Protein AF-A0A4U8YQU5-F1 (afdb_monomer)

Sequence (91 aa):
MQRPKKMWGVNVALFVLGGFLAVTGLINAWILPHGYEAKGSVLVDIRHALTGFHEWAGILFIVAVAIHLVLHGTYIRKNMAAFGWFGWMKK

Nearest PDB structures (foldseek):
  8akx-assembly1_2  TM=4.497E-01  e=5.610E+00  Synechocystis sp. PCC 6803
  8akx-assembly1_4  TM=4.497E-01  e=5.610E+00  Synechocystis sp. PCC 6803
  8akx-assembly1_D  TM=4.497E-01  e=5.610E+00  Synechocystis sp. PCC 6803
  8qhx-assembly1_D  TM=3.930E-01  e=8.105E+00  Synechocystis sp. PCC 6803
  8akw-assembly1_0  TM=3.914E-01  e=8.105E+00  Synechocystis sp. PCC 6803

Solvent-accessible surface area (backbone atoms only — not comparable to full-atom values): 5301 Å² total; per-residue (Å²): 132,84,59,70,74,67,57,50,55,55,53,52,50,49,52,53,44,51,49,51,40,52,52,41,49,48,42,55,71,75,69,41,81,77,69,81,88,46,72,90,40,72,60,47,57,53,39,52,52,44,48,52,52,34,52,55,48,47,56,53,41,54,54,51,49,54,52,47,51,61,68,44,45,63,56,53,52,52,50,43,61,74,72,47,71,70,66,73,81,75,118

Radius of gyration: 20.43 Å; Cα contacts (8 Å, |Δi|>4): 41; chains: 1; bounding box: 59×16×53 Å

Mean predicted aligned error: 8.89 Å

Secondary structure (DSSP, 8-state):
---HHHHHHHHHHHHHHHHHHHHHHHIIIIIS--SGGGTT-HHHHHHHHHHHHHHHHHHHHHHHHHHHHHHHHHHHHHHHHHTTGGGGG--

Organism: NCBI:txid231438

InterPro domains:
  IPR025517 Flavinylation-associated cytochrome domain [PF14358] (10-72)

Structure (mmCIF, N/CA/C/O backbone):
data_AF-A0A4U8YQU5-F1
#
_entry.id   AF-A0A4U8YQU5-F1
#
loop_
_atom_site.group_PDB
_atom_site.id
_atom_site.type_symbol
_atom_site.label_atom_id
_atom_site.label_alt_id
_atom_site.label_comp_id
_atom_site.label_asym_id
_atom_site.label_entity_id
_atom_site.label_seq_id
_atom_site.pdbx_PDB_ins_code
_atom_site.Cartn_x
_atom_site.Cartn_y
_atom_site.Cartn_z
_atom_site.occupancy
_atom_site.B_iso_or_equiv
_atom_site.auth_seq_id
_atom_site.auth_comp_id
_atom_site.auth_asym_id
_atom_site.auth_atom_id
_atom_site.pdbx_PDB_model_num
ATOM 1 N N . MET A 1 1 ? -12.875 -3.014 25.997 1.00 48.34 1 MET A N 1
ATOM 2 C CA . MET A 1 1 ? -12.382 -1.684 25.570 1.00 48.34 1 MET A CA 1
ATOM 3 C C . MET A 1 1 ? -10.974 -1.899 25.023 1.00 48.34 1 MET A C 1
ATOM 5 O O . MET A 1 1 ? -10.106 -2.274 25.800 1.00 48.34 1 MET A O 1
ATOM 9 N N . GLN A 1 2 ? -10.759 -1.834 23.705 1.00 56.16 2 GLN A N 1
ATOM 10 C CA . GLN A 1 2 ? -9.409 -2.001 23.141 1.00 56.16 2 GLN A CA 1
ATOM 11 C C . GLN A 1 2 ? -8.567 -0.773 23.520 1.00 56.16 2 GLN A C 1
ATOM 13 O O . GLN A 1 2 ? -9.067 0.349 23.474 1.00 56.16 2 GLN A O 1
ATOM 18 N N . ARG A 1 3 ? -7.317 -0.972 23.959 1.00 61.59 3 ARG A N 1
ATOM 19 C CA . ARG A 1 3 ? -6.455 0.138 24.399 1.00 61.59 3 ARG A CA 1
ATOM 20 C C . ARG A 1 3 ? -6.114 1.038 23.197 1.00 61.59 3 ARG A C 1
ATOM 22 O O . ARG A 1 3 ? -5.629 0.503 22.199 1.00 61.59 3 ARG A O 1
ATOM 29 N N . PRO A 1 4 ? -6.253 2.374 23.296 1.00 63.50 4 PRO A N 1
ATOM 30 C CA . PRO A 1 4 ? -6.038 3.301 22.176 1.00 63.50 4 PRO A CA 1
ATOM 31 C C . PRO A 1 4 ? -4.651 3.167 21.522 1.00 63.50 4 PRO A C 1
ATOM 33 O O . PRO A 1 4 ? -4.525 3.276 20.307 1.00 63.50 4 PRO A O 1
ATOM 36 N N . LYS A 1 5 ? -3.622 2.800 22.301 1.00 62.84 5 LYS A N 1
ATOM 37 C CA . LYS A 1 5 ? -2.261 2.551 21.795 1.00 62.84 5 LYS A CA 1
ATOM 38 C C . LYS A 1 5 ? -2.166 1.380 20.800 1.00 62.84 5 LYS A C 1
ATOM 40 O O . LYS A 1 5 ? -1.357 1.442 19.885 1.00 62.84 5 LYS A O 1
ATOM 45 N N . LYS A 1 6 ? -2.987 0.326 20.946 1.00 63.78 6 LYS A N 1
ATOM 46 C CA . LYS A 1 6 ? -2.991 -0.826 20.018 1.00 63.78 6 LYS A CA 1
ATOM 47 C C . LYS A 1 6 ? -3.685 -0.506 18.688 1.00 63.78 6 LYS A C 1
ATOM 49 O O . LYS A 1 6 ? -3.316 -1.076 17.671 1.00 63.78 6 LYS A O 1
ATOM 54 N N . MET A 1 7 ? -4.659 0.407 18.686 1.00 75.06 7 MET A N 1
ATOM 55 C CA . MET A 1 7 ? -5.393 0.804 17.473 1.00 75.06 7 MET A CA 1
ATOM 56 C C . MET A 1 7 ? -4.575 1.768 16.604 1.00 75.06 7 MET A C 1
ATOM 58 O O . MET A 1 7 ? -4.621 1.690 15.381 1.00 75.06 7 MET A O 1
ATOM 62 N N . TRP A 1 8 ? -3.752 2.614 17.232 1.00 84.31 8 TRP A N 1
ATOM 63 C CA . TRP A 1 8 ? -2.851 3.524 16.523 1.00 84.31 8 TRP A CA 1
ATOM 64 C C . TRP A 1 8 ? -1.845 2.790 15.625 1.00 84.31 8 TRP A C 1
ATOM 66 O O . TRP A 1 8 ? -1.640 3.196 14.485 1.00 84.31 8 TRP A O 1
ATOM 76 N N . GLY A 1 9 ? -1.285 1.668 16.094 1.00 88.31 9 GLY A N 1
ATOM 77 C CA . GLY A 1 9 ? -0.324 0.884 15.310 1.00 88.31 9 GLY A CA 1
ATOM 78 C C . GLY A 1 9 ? -0.895 0.370 13.985 1.00 88.31 9 GLY A C 1
ATOM 79 O O . GLY A 1 9 ? -0.219 0.437 12.964 1.00 88.31 9 GLY A O 1
ATOM 80 N N . VAL A 1 10 ? -2.160 -0.067 13.973 1.00 89.19 10 VAL 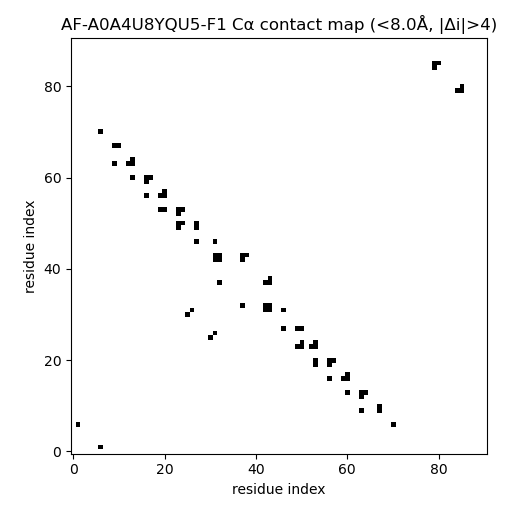A N 1
ATOM 81 C CA . VAL A 1 10 ? -2.835 -0.525 12.745 1.00 89.19 10 VAL A CA 1
ATOM 82 C C . VAL A 1 10 ? -3.055 0.636 11.772 1.00 89.19 10 VAL A C 1
ATOM 84 O O . VAL A 1 10 ? -2.87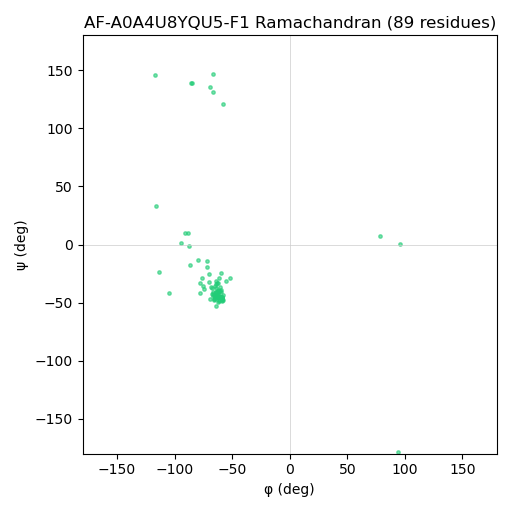2 0.465 10.572 1.00 89.19 10 VAL A O 1
ATOM 87 N N . ASN A 1 11 ? -3.377 1.831 12.274 1.00 91.62 11 ASN A N 1
ATOM 88 C CA . ASN A 1 11 ? -3.562 3.015 11.429 1.00 91.62 11 ASN A CA 1
ATOM 89 C C . ASN A 1 11 ? -2.251 3.463 10.781 1.00 91.62 11 ASN A C 1
ATOM 91 O O . ASN A 1 11 ? -2.233 3.772 9.593 1.00 91.62 11 ASN A O 1
ATOM 95 N N . VAL A 1 12 ? -1.154 3.468 11.542 1.00 93.50 12 VAL A N 1
ATOM 96 C CA . VAL A 1 12 ? 0.175 3.789 11.005 1.00 93.50 12 VAL A CA 1
ATOM 97 C C . VAL A 1 12 ? 0.593 2.751 9.966 1.00 93.50 12 VAL A C 1
ATOM 99 O O . VAL A 1 12 ? 1.043 3.127 8.888 1.00 93.50 12 VAL A O 1
ATOM 102 N N . ALA A 1 13 ? 0.386 1.460 10.244 1.00 92.88 13 ALA A N 1
ATOM 103 C CA . ALA A 1 13 ? 0.684 0.395 9.289 1.00 92.88 13 ALA A CA 1
ATOM 104 C C . ALA A 1 13 ? -0.107 0.561 7.981 1.00 92.88 13 ALA A C 1
ATOM 1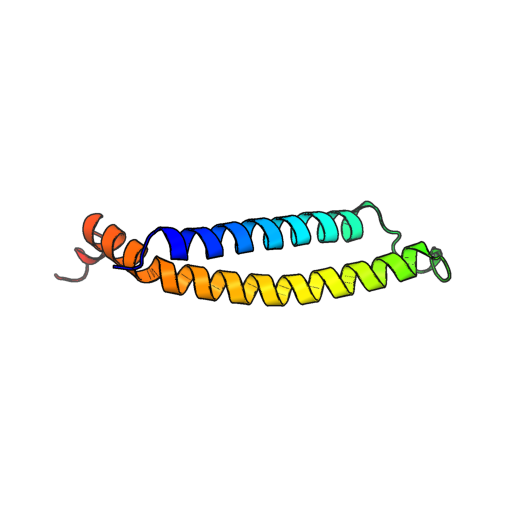06 O O . ALA A 1 13 ? 0.475 0.479 6.902 1.00 92.88 13 ALA A O 1
ATOM 107 N N . LEU A 1 14 ? -1.408 0.862 8.067 1.00 94.75 14 LEU A N 1
ATOM 108 C CA . LEU A 1 14 ? -2.239 1.153 6.897 1.00 94.75 14 LEU A CA 1
ATOM 109 C C . LEU A 1 14 ? -1.768 2.391 6.138 1.00 94.75 14 LEU A C 1
ATOM 111 O O . LEU A 1 14 ? -1.713 2.361 4.914 1.00 94.75 14 LEU A O 1
ATOM 115 N N . PHE A 1 15 ? -1.407 3.465 6.838 1.00 96.06 15 PHE A N 1
ATOM 116 C CA . PHE A 1 15 ? -0.911 4.678 6.197 1.00 96.06 15 PHE A CA 1
ATOM 117 C C . PHE A 1 15 ? 0.387 4.418 5.423 1.00 96.06 15 PHE A C 1
ATOM 119 O O . PHE A 1 15 ? 0.508 4.821 4.268 1.00 96.06 15 PHE A O 1
ATOM 126 N N . VAL A 1 16 ? 1.330 3.689 6.025 1.00 96.38 16 VAL A N 1
ATOM 127 C CA . VAL A 1 16 ? 2.604 3.336 5.384 1.00 96.38 16 VAL A CA 1
ATOM 128 C C . VAL A 1 16 ? 2.386 2.411 4.186 1.00 96.38 16 VAL A C 1
ATOM 130 O O . VAL A 1 16 ? 2.909 2.688 3.109 1.00 96.38 16 VAL A O 1
ATOM 133 N N . LEU A 1 17 ? 1.588 1.348 4.335 1.00 95.81 17 LEU A N 1
ATOM 134 C CA . LEU A 1 17 ? 1.286 0.419 3.239 1.00 95.81 17 LEU A CA 1
ATOM 135 C C . LEU A 1 17 ? 0.533 1.108 2.094 1.00 95.81 17 LEU A C 1
ATOM 137 O O . LEU A 1 17 ? 0.884 0.928 0.932 1.00 95.81 17 LEU A O 1
ATOM 141 N N . GLY A 1 18 ? -0.466 1.932 2.414 1.00 96.31 18 GLY A N 1
ATOM 142 C CA . GLY A 1 18 ? -1.217 2.704 1.427 1.00 96.31 18 GLY A CA 1
ATOM 143 C C . GLY A 1 18 ? -0.339 3.719 0.696 1.00 96.31 18 GLY A C 1
ATOM 144 O O . GLY A 1 18 ? -0.424 3.837 -0.523 1.00 96.31 18 GLY A O 1
ATOM 145 N N . GLY A 1 19 ? 0.557 4.401 1.415 1.00 97.25 19 GLY A N 1
ATOM 146 C CA . GLY A 1 19 ? 1.547 5.299 0.819 1.00 97.25 19 GLY A CA 1
ATOM 147 C C . GLY A 1 19 ? 2.513 4.563 -0.111 1.00 97.25 19 GLY A C 1
ATOM 148 O O . GLY A 1 19 ? 2.739 5.004 -1.237 1.00 97.25 19 GLY A O 1
ATOM 149 N N . PHE A 1 20 ? 3.024 3.405 0.314 1.00 96.94 20 PHE A N 1
ATOM 150 C CA . PHE A 1 20 ? 3.876 2.555 -0.519 1.00 96.94 20 PHE A CA 1
ATOM 151 C C . PHE A 1 20 ? 3.158 2.108 -1.800 1.00 96.94 20 PHE A C 1
ATOM 153 O O . PHE A 1 20 ? 3.722 2.210 -2.891 1.00 96.94 20 PHE A O 1
ATOM 160 N N . LEU A 1 21 ? 1.899 1.677 -1.693 1.00 97.31 21 LEU A N 1
ATOM 161 C CA . LEU A 1 21 ? 1.071 1.316 -2.844 1.00 97.31 21 LEU A CA 1
ATOM 162 C C . LEU A 1 21 ? 0.835 2.495 -3.783 1.00 97.31 21 LEU A C 1
ATOM 164 O O . LEU A 1 21 ? 1.000 2.348 -4.991 1.00 97.31 21 LEU A O 1
ATOM 168 N N . ALA A 1 22 ? 0.504 3.669 -3.247 1.00 96.50 22 ALA A N 1
ATOM 169 C CA . ALA A 1 22 ? 0.303 4.865 -4.053 1.00 96.50 22 ALA A CA 1
ATOM 170 C C . ALA A 1 22 ? 1.569 5.220 -4.846 1.00 96.50 22 ALA A C 1
ATOM 172 O O . ALA A 1 22 ? 1.497 5.419 -6.056 1.00 96.50 22 ALA A O 1
ATOM 173 N N . VAL A 1 23 ? 2.737 5.228 -4.197 1.00 96.12 23 VAL A N 1
ATOM 174 C CA . VAL A 1 23 ? 4.015 5.542 -4.854 1.00 96.12 23 VAL A CA 1
ATOM 175 C C . VAL A 1 23 ? 4.358 4.505 -5.923 1.00 96.12 23 VAL A C 1
ATOM 177 O O . VAL A 1 23 ? 4.597 4.864 -7.072 1.00 96.12 23 VAL A O 1
ATOM 180 N N . THR A 1 24 ? 4.349 3.217 -5.579 1.00 95.06 24 THR A N 1
ATOM 181 C CA . THR A 1 24 ? 4.700 2.143 -6.526 1.00 95.06 24 THR A CA 1
ATOM 182 C C . THR A 1 24 ? 3.718 2.052 -7.697 1.00 95.06 24 THR A C 1
ATOM 184 O O . THR A 1 24 ? 4.142 1.865 -8.837 1.00 95.06 24 THR A O 1
ATOM 187 N N . GLY A 1 25 ? 2.423 2.269 -7.450 1.00 92.94 25 GLY A N 1
ATOM 188 C CA . GLY A 1 25 ? 1.391 2.317 -8.484 1.00 92.94 25 GLY A CA 1
ATOM 189 C C . GLY A 1 25 ? 1.560 3.514 -9.419 1.00 92.94 25 GLY A C 1
ATOM 190 O O . GLY A 1 25 ? 1.510 3.349 -10.637 1.00 92.94 25 GLY A O 1
ATOM 191 N N . LEU A 1 26 ? 1.836 4.705 -8.874 1.00 95.06 26 LEU A N 1
ATOM 192 C CA . LEU A 1 26 ? 2.093 5.905 -9.675 1.00 95.06 26 LEU A CA 1
ATOM 193 C C . LEU A 1 26 ? 3.353 5.758 -10.536 1.00 95.06 26 LEU A C 1
ATOM 195 O O . LEU A 1 26 ? 3.320 6.087 -11.720 1.00 95.06 26 LEU A O 1
ATOM 199 N N . ILE A 1 27 ? 4.441 5.222 -9.976 1.00 91.81 27 ILE A N 1
ATOM 200 C CA . ILE A 1 27 ? 5.687 4.983 -10.718 1.00 91.81 27 ILE A CA 1
ATOM 201 C C . ILE A 1 27 ? 5.445 3.990 -11.869 1.00 91.81 27 ILE A C 1
ATOM 203 O O . ILE A 1 27 ? 5.831 4.264 -13.008 1.00 91.81 27 ILE A O 1
ATOM 207 N N . ASN A 1 28 ? 4.765 2.870 -11.605 1.00 89.38 28 ASN A N 1
ATOM 208 C CA . ASN A 1 28 ? 4.456 1.867 -12.629 1.00 89.38 28 ASN A CA 1
ATOM 209 C C . ASN A 1 28 ? 3.516 2.386 -13.721 1.00 89.38 28 ASN A C 1
ATOM 211 O O . ASN A 1 28 ? 3.673 1.998 -14.877 1.00 89.38 28 ASN A O 1
ATOM 215 N N . ALA A 1 29 ? 2.553 3.238 -13.367 1.00 87.88 29 ALA A N 1
ATOM 216 C CA . ALA A 1 29 ? 1.580 3.768 -14.316 1.00 87.88 29 ALA A CA 1
ATOM 217 C C . ALA A 1 29 ? 2.153 4.892 -15.193 1.00 87.88 29 ALA A C 1
ATOM 219 O O . ALA A 1 29 ? 1.882 4.917 -16.390 1.00 87.88 29 ALA A O 1
ATOM 220 N N . TRP A 1 30 ? 2.940 5.808 -14.617 1.00 86.75 30 TRP A N 1
ATOM 221 C CA . TRP A 1 30 ? 3.281 7.077 -15.278 1.00 86.75 30 TRP A CA 1
ATOM 222 C C . TRP A 1 30 ? 4.753 7.237 -15.652 1.00 86.75 30 TRP A C 1
ATOM 224 O O . TRP A 1 30 ? 5.060 8.025 -16.541 1.00 86.75 30 TRP A O 1
ATOM 234 N N . ILE A 1 31 ? 5.668 6.534 -14.981 1.00 85.69 31 ILE A N 1
ATOM 235 C CA . ILE A 1 31 ? 7.113 6.738 -15.169 1.00 85.69 31 ILE A CA 1
ATOM 236 C C . ILE A 1 31 ? 7.720 5.608 -15.996 1.00 85.69 31 ILE A C 1
ATOM 238 O O . ILE A 1 31 ? 8.566 5.846 -16.857 1.00 85.69 31 ILE A O 1
ATOM 242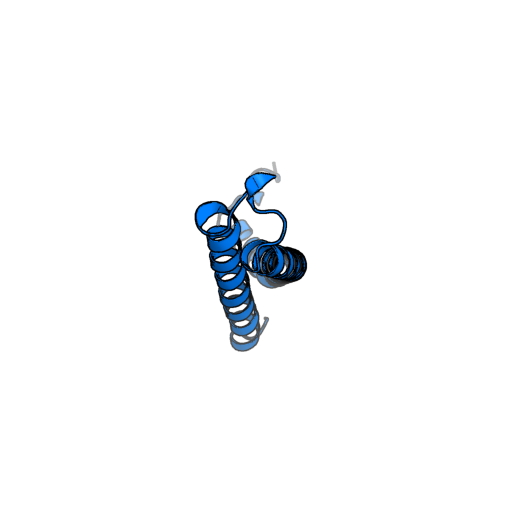 N N . LEU A 1 32 ? 7.314 4.368 -15.729 1.00 84.44 32 LEU A N 1
ATOM 243 C CA . LEU A 1 32 ? 7.968 3.210 -16.323 1.00 84.44 32 LEU A CA 1
ATOM 244 C C . LEU A 1 32 ? 7.413 2.882 -17.718 1.00 84.44 32 LEU A C 1
ATOM 246 O O . LEU A 1 32 ? 6.200 2.933 -17.942 1.00 84.44 32 LEU A O 1
ATOM 250 N N . PRO A 1 33 ? 8.288 2.522 -18.674 1.00 79.62 33 PRO A N 1
ATOM 251 C CA . PRO A 1 33 ? 7.900 2.325 -20.064 1.00 79.62 33 PRO A CA 1
ATOM 252 C C . PRO A 1 33 ? 6.960 1.124 -20.237 1.00 79.62 33 PRO A C 1
ATOM 254 O O . PRO A 1 33 ? 7.053 0.123 -19.520 1.00 79.62 33 PRO A O 1
ATOM 257 N N . HIS A 1 34 ? 6.041 1.241 -21.200 1.00 76.44 34 HIS A N 1
ATOM 258 C CA . HIS A 1 34 ? 5.037 0.238 -21.567 1.00 76.44 34 HIS A CA 1
ATOM 259 C C . HIS A 1 34 ? 5.264 -0.237 -23.008 1.00 76.44 34 HIS A C 1
ATOM 261 O O . HIS A 1 34 ? 5.618 0.559 -23.871 1.00 76.44 34 HIS A O 1
ATOM 267 N N . GLY A 1 35 ? 4.981 -1.511 -23.286 1.00 71.50 35 GLY A N 1
ATOM 268 C CA . GLY A 1 35 ? 4.928 -2.029 -24.656 1.00 71.50 35 GLY A CA 1
ATOM 269 C C . GLY A 1 35 ? 6.221 -2.664 -25.178 1.00 71.50 35 GLY A C 1
ATOM 270 O O . GLY A 1 35 ? 7.214 -2.820 -24.469 1.00 71.50 35 GLY A O 1
ATOM 271 N N . TYR A 1 36 ? 6.158 -3.101 -26.438 1.00 64.19 36 TYR A N 1
ATOM 272 C CA . TYR A 1 36 ? 7.158 -3.964 -27.078 1.00 64.19 36 TYR A CA 1
ATOM 273 C C . TYR A 1 36 ? 8.495 -3.254 -27.353 1.00 64.19 36 TYR A C 1
ATOM 275 O O . TYR A 1 36 ? 9.533 -3.910 -27.385 1.00 64.19 36 TYR A O 1
ATOM 283 N N . GLU A 1 37 ? 8.481 -1.924 -27.488 1.00 64.81 37 GLU A N 1
ATOM 284 C CA . GLU A 1 37 ? 9.667 -1.102 -27.781 1.00 64.81 37 GLU A CA 1
ATOM 285 C C . GLU A 1 37 ? 10.648 -0.987 -26.604 1.00 64.81 37 GLU A C 1
ATOM 287 O O . GLU A 1 37 ? 11.800 -0.613 -26.793 1.00 64.81 37 GLU A O 1
ATOM 292 N N . ALA A 1 38 ? 10.230 -1.358 -25.391 1.00 65.69 38 ALA A N 1
ATOM 293 C CA . ALA A 1 38 ? 11.077 -1.320 -24.199 1.00 65.69 38 ALA A CA 1
ATOM 294 C C . ALA A 1 38 ? 11.778 -2.662 -23.897 1.00 65.69 38 ALA A C 1
ATOM 296 O O . ALA A 1 38 ? 12.490 -2.778 -22.894 1.00 65.69 38 ALA A O 1
ATOM 297 N N . LYS A 1 39 ? 11.576 -3.693 -24.734 1.00 64.31 39 LYS A N 1
ATOM 298 C CA . LYS A 1 39 ? 12.143 -5.034 -24.521 1.00 64.31 39 LYS A CA 1
ATOM 299 C C . LYS A 1 39 ? 13.674 -4.982 -24.430 1.00 64.31 39 LYS A C 1
ATOM 301 O O . LYS A 1 39 ? 14.342 -4.583 -25.376 1.00 64.31 39 LYS A O 1
ATOM 306 N N . GLY A 1 40 ? 14.212 -5.438 -23.297 1.00 72.31 40 GLY A N 1
ATOM 307 C CA . GLY A 1 40 ? 15.654 -5.509 -23.031 1.00 72.31 40 GLY A CA 1
ATOM 308 C C . GLY A 1 40 ? 16.234 -4.314 -22.266 1.00 72.31 40 GLY A C 1
ATOM 309 O O . GLY A 1 40 ? 17.434 -4.296 -22.007 1.00 72.31 40 GLY A O 1
ATOM 310 N N . SER A 1 41 ? 15.415 -3.326 -21.887 1.00 81.12 41 SER A N 1
ATOM 311 C CA . SER A 1 41 ? 15.854 -2.211 -21.043 1.00 81.12 41 SER A CA 1
ATOM 312 C C . SER A 1 41 ? 15.759 -2.561 -19.557 1.00 81.12 41 SER A C 1
ATOM 314 O O . SER A 1 41 ? 14.741 -3.080 -19.103 1.00 81.12 41 SER A O 1
ATOM 316 N N . VAL A 1 42 ? 16.769 -2.157 -18.780 1.00 84.25 42 VAL A N 1
ATOM 317 C CA . VAL A 1 42 ? 16.804 -2.249 -17.305 1.00 84.25 42 VAL A CA 1
ATOM 318 C C . VAL A 1 42 ? 15.553 -1.630 -16.659 1.00 84.25 42 VAL A C 1
ATOM 320 O O . VAL A 1 42 ? 15.099 -2.073 -15.606 1.00 84.25 42 VAL A O 1
ATOM 323 N N . LEU A 1 43 ? 14.940 -0.632 -17.306 1.00 84.44 43 LEU A N 1
ATOM 324 C CA . LEU A 1 43 ? 13.699 -0.011 -16.838 1.00 84.44 43 LEU A CA 1
ATOM 325 C C . LEU A 1 43 ? 12.509 -0.983 -16.831 1.00 84.44 43 LEU A C 1
ATOM 327 O O . LEU A 1 43 ? 11.628 -0.862 -15.981 1.00 84.44 43 LEU A O 1
ATOM 331 N N . VAL A 1 44 ? 12.475 -1.957 -17.740 1.00 86.00 44 VAL A N 1
ATOM 332 C CA . VAL A 1 44 ? 11.416 -2.975 -17.771 1.00 86.00 44 VAL A CA 1
ATOM 333 C C . VAL A 1 44 ? 11.596 -3.988 -16.644 1.00 86.00 44 VAL A C 1
ATOM 335 O O . VAL A 1 44 ? 10.611 -4.359 -16.008 1.00 86.00 44 VAL A O 1
ATOM 338 N N . ASP A 1 45 ? 12.833 -4.365 -16.325 1.00 87.50 45 ASP A N 1
ATOM 339 C CA . ASP A 1 45 ? 13.116 -5.267 -15.203 1.00 87.50 45 ASP A CA 1
ATOM 340 C C . ASP A 1 45 ? 12.772 -4.605 -13.862 1.00 87.50 45 ASP A C 1
ATOM 342 O O . ASP A 1 45 ? 12.107 -5.204 -13.012 1.00 87.50 45 ASP A O 1
ATOM 346 N N . ILE A 1 46 ? 13.135 -3.326 -13.703 1.00 89.00 46 ILE A N 1
ATOM 347 C CA . ILE A 1 46 ? 12.756 -2.507 -12.542 1.00 89.00 46 ILE A CA 1
ATOM 348 C C . ILE A 1 46 ? 11.235 -2.433 -12.411 1.00 89.00 46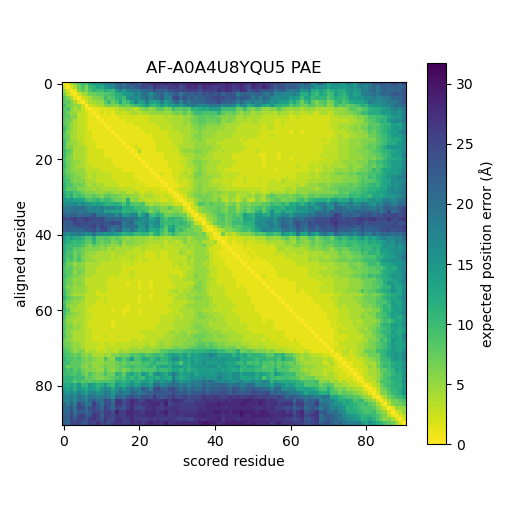 ILE A C 1
ATOM 350 O O . ILE A 1 46 ? 10.705 -2.597 -11.311 1.00 89.00 46 ILE A O 1
ATOM 354 N N . ARG A 1 47 ? 10.519 -2.234 -13.521 1.00 88.56 47 ARG A N 1
ATOM 355 C CA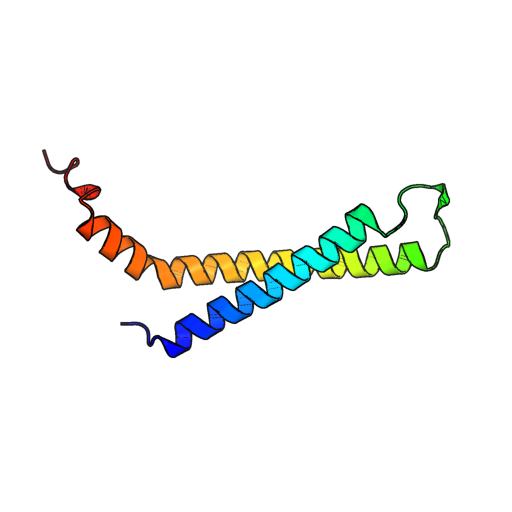 . ARG A 1 47 ? 9.056 -2.247 -13.529 1.00 88.56 47 ARG A CA 1
ATOM 356 C C . ARG A 1 47 ? 8.488 -3.582 -13.094 1.00 88.56 47 ARG A C 1
ATOM 358 O O . ARG A 1 47 ? 7.539 -3.604 -12.312 1.00 88.56 47 ARG A O 1
ATOM 365 N N . HIS A 1 48 ? 9.032 -4.682 -13.598 1.00 89.81 48 HIS A N 1
ATOM 366 C CA . HIS A 1 48 ? 8.560 -6.006 -13.224 1.00 89.81 48 HIS A CA 1
ATOM 367 C C . HIS A 1 48 ? 8.731 -6.236 -11.716 1.00 89.81 48 HIS A C 1
ATOM 369 O O . HIS A 1 48 ? 7.776 -6.622 -11.041 1.00 89.81 48 HIS A O 1
ATOM 375 N N . ALA A 1 49 ? 9.892 -5.873 -11.165 1.00 91.38 49 ALA A N 1
ATOM 376 C CA . ALA A 1 49 ? 10.139 -5.938 -9.729 1.00 91.38 49 ALA A CA 1
ATOM 377 C C . ALA A 1 49 ? 9.182 -5.033 -8.926 1.00 91.38 49 ALA A C 1
ATOM 379 O O . ALA A 1 49 ? 8.549 -5.495 -7.978 1.00 91.38 49 ALA A O 1
ATOM 380 N N . LEU A 1 50 ? 9.020 -3.764 -9.322 1.00 93.38 50 LEU A N 1
ATOM 381 C CA . LEU A 1 50 ? 8.098 -2.813 -8.681 1.00 93.38 50 LEU A CA 1
ATOM 382 C C . LEU A 1 50 ? 6.643 -3.275 -8.741 1.00 93.38 50 LEU A C 1
ATOM 384 O O . LEU A 1 50 ? 5.898 -3.060 -7.789 1.00 93.38 50 LEU A O 1
ATOM 388 N N . THR A 1 51 ? 6.234 -3.903 -9.842 1.00 93.50 51 THR A N 1
ATOM 389 C CA . THR A 1 51 ? 4.892 -4.480 -9.998 1.00 93.50 51 THR A CA 1
ATOM 390 C C . THR A 1 51 ? 4.700 -5.636 -9.023 1.00 93.50 51 THR A C 1
ATOM 392 O O . THR A 1 51 ? 3.729 -5.625 -8.273 1.00 93.50 51 THR A O 1
ATOM 395 N N . GLY A 1 52 ? 5.667 -6.553 -8.925 1.00 94.50 52 GLY A N 1
ATOM 396 C CA . GLY A 1 52 ? 5.620 -7.631 -7.935 1.00 94.50 52 GLY A CA 1
ATOM 397 C C . GLY A 1 52 ? 5.551 -7.106 -6.496 1.00 94.50 52 GLY A C 1
ATOM 398 O O . GLY A 1 52 ? 4.713 -7.551 -5.712 1.00 94.50 52 GLY A O 1
ATOM 399 N N . PHE A 1 53 ? 6.368 -6.108 -6.141 1.00 94.75 53 PHE A N 1
ATOM 400 C CA . PHE A 1 53 ? 6.290 -5.480 -4.817 1.00 94.75 53 PHE A CA 1
ATOM 401 C C . PHE A 1 53 ? 4.941 -4.798 -4.566 1.00 94.75 53 PHE A C 1
ATOM 403 O O . PHE A 1 53 ? 4.410 -4.904 -3.461 1.00 94.75 53 PHE A O 1
ATOM 410 N N . HIS A 1 54 ? 4.381 -4.120 -5.570 1.00 96.31 54 HIS A N 1
ATOM 411 C CA . HIS A 1 54 ? 3.069 -3.485 -5.477 1.00 96.31 54 HIS A CA 1
ATOM 412 C C . HIS A 1 54 ? 1.961 -4.519 -5.238 1.00 96.31 54 HIS A C 1
ATOM 414 O O . HIS A 1 54 ? 1.136 -4.337 -4.347 1.00 96.31 54 HIS A O 1
ATOM 420 N N . GLU A 1 55 ? 1.964 -5.631 -5.971 1.00 96.81 55 GLU A N 1
ATOM 421 C CA . GLU A 1 55 ? 0.969 -6.698 -5.825 1.00 96.81 55 GLU A CA 1
ATOM 422 C C . GLU A 1 55 ? 1.009 -7.333 -4.430 1.00 96.81 55 GLU A C 1
ATOM 424 O O . GLU A 1 55 ? -0.018 -7.403 -3.747 1.00 96.81 55 GLU A O 1
ATOM 429 N N . TRP A 1 56 ? 2.195 -7.722 -3.952 1.00 97.50 56 TRP A N 1
ATOM 430 C CA . TRP A 1 56 ? 2.349 -8.302 -2.614 1.00 97.50 56 TRP A CA 1
ATOM 431 C C . TRP A 1 56 ? 1.996 -7.312 -1.501 1.00 97.50 56 TRP A C 1
ATOM 433 O O . TRP A 1 56 ? 1.308 -7.677 -0.542 1.00 97.50 56 TRP A O 1
ATOM 443 N N . ALA A 1 57 ? 2.405 -6.047 -1.636 1.00 95.56 57 ALA A N 1
ATOM 444 C CA . ALA A 1 57 ? 1.987 -4.993 -0.717 1.00 95.56 57 ALA A CA 1
ATOM 445 C C . ALA A 1 57 ? 0.464 -4.784 -0.748 1.00 95.56 57 ALA A C 1
ATOM 447 O O . ALA A 1 57 ? -0.130 -4.507 0.293 1.00 95.56 57 ALA A O 1
ATOM 448 N N . GLY A 1 58 ? -0.174 -4.971 -1.905 1.00 96.62 58 GLY A N 1
ATOM 449 C CA . GLY A 1 58 ? -1.619 -4.860 -2.095 1.00 96.62 58 GLY A CA 1
ATOM 450 C C . GLY A 1 58 ? -2.368 -5.928 -1.312 1.00 96.62 58 GLY A C 1
ATOM 451 O O . GLY A 1 58 ? -3.294 -5.617 -0.562 1.00 96.62 58 GLY A O 1
ATOM 452 N N . ILE A 1 59 ? -1.906 -7.176 -1.405 1.00 97.75 59 ILE A N 1
ATOM 453 C CA . ILE A 1 59 ? -2.450 -8.296 -0.626 1.00 97.75 59 ILE A CA 1
ATOM 454 C C . ILE A 1 59 ? -2.323 -8.007 0.877 1.00 97.75 59 ILE A C 1
ATOM 456 O O . ILE A 1 59 ? -3.309 -8.105 1.614 1.00 97.75 59 ILE A O 1
ATOM 460 N N . LEU A 1 60 ? -1.137 -7.592 1.335 1.00 95.88 60 LEU A N 1
ATOM 461 C CA . LEU A 1 60 ? -0.909 -7.243 2.743 1.00 95.88 60 LEU A CA 1
ATOM 462 C C . LEU A 1 60 ? -1.796 -6.081 3.204 1.00 95.88 60 LEU A C 1
ATOM 464 O O . LEU A 1 60 ? -2.339 -6.120 4.310 1.00 95.88 60 LEU A O 1
ATOM 468 N N . PHE A 1 61 ? -1.981 -5.069 2.360 1.00 96.56 61 PHE A N 1
ATOM 469 C CA . PHE A 1 61 ? -2.835 -3.926 2.654 1.00 96.56 61 PHE A CA 1
ATOM 470 C C . PHE A 1 61 ? -4.302 -4.332 2.794 1.00 96.56 61 PHE A C 1
ATOM 472 O O . PHE A 1 61 ? -4.942 -3.940 3.767 1.00 96.56 61 PHE A O 1
ATOM 479 N N . ILE A 1 62 ? -4.824 -5.173 1.897 1.00 96.88 62 ILE A N 1
ATOM 480 C CA . ILE A 1 62 ? -6.200 -5.689 1.986 1.00 96.88 62 ILE A CA 1
ATOM 481 C C . ILE A 1 62 ? -6.409 -6.443 3.307 1.00 96.88 62 ILE A C 1
ATOM 483 O O . ILE A 1 62 ? -7.389 -6.192 4.015 1.00 96.88 62 ILE A O 1
ATOM 487 N N . VAL A 1 63 ? -5.470 -7.317 3.683 1.00 95.88 63 VAL A N 1
ATOM 488 C CA . VAL A 1 63 ? -5.521 -8.043 4.964 1.00 95.88 63 VAL A CA 1
ATOM 489 C C . VAL A 1 63 ? -5.499 -7.071 6.148 1.00 95.88 63 VAL A C 1
ATOM 491 O O . VAL A 1 63 ? -6.308 -7.198 7.073 1.00 95.88 63 VAL A O 1
ATOM 494 N N . ALA A 1 64 ? -4.627 -6.062 6.118 1.00 94.25 64 ALA A N 1
ATOM 495 C CA . ALA A 1 64 ? -4.552 -5.042 7.161 1.00 94.25 64 ALA A CA 1
ATOM 496 C C . ALA A 1 64 ? -5.849 -4.220 7.271 1.00 94.25 64 ALA A C 1
ATOM 498 O O . ALA A 1 64 ? -6.294 -3.930 8.386 1.00 94.25 64 ALA A O 1
ATOM 499 N N . VAL A 1 65 ? -6.493 -3.889 6.145 1.00 95.00 65 VAL A N 1
ATOM 500 C CA . VAL A 1 65 ? -7.784 -3.182 6.118 1.00 95.00 65 VAL A CA 1
ATOM 501 C C . VAL A 1 65 ? -8.875 -4.048 6.742 1.00 95.00 65 VAL A C 1
ATOM 503 O O . VAL A 1 65 ? -9.630 -3.558 7.583 1.00 95.00 65 VAL A O 1
ATOM 506 N N . ALA A 1 66 ? -8.935 -5.339 6.411 1.00 94.38 66 ALA A N 1
ATOM 507 C CA . ALA A 1 66 ? -9.900 -6.256 7.017 1.00 94.38 66 ALA A CA 1
ATOM 508 C C . ALA A 1 66 ? -9.739 -6.314 8.548 1.00 94.38 66 ALA A C 1
ATOM 510 O O . ALA A 1 66 ? -10.717 -6.156 9.286 1.00 94.38 66 ALA A O 1
ATOM 511 N N . ILE A 1 67 ? -8.501 -6.449 9.038 1.00 91.69 67 ILE A N 1
ATOM 512 C CA . ILE A 1 67 ? -8.190 -6.419 10.477 1.00 91.69 67 ILE A CA 1
ATOM 513 C C . ILE A 1 67 ? -8.619 -5.081 11.095 1.00 91.69 67 ILE A C 1
ATOM 515 O O . ILE A 1 67 ? -9.261 -5.064 12.149 1.00 91.69 67 ILE A O 1
ATOM 519 N N . HIS A 1 68 ? -8.311 -3.960 10.443 1.00 90.56 68 HIS A N 1
ATOM 520 C CA . HIS A 1 68 ? -8.690 -2.628 10.906 1.00 90.56 68 HIS A CA 1
ATOM 521 C C . HIS A 1 68 ? -10.210 -2.480 11.052 1.00 90.56 68 HIS A C 1
ATOM 523 O O . HIS A 1 68 ? -10.684 -2.038 12.102 1.00 90.56 68 HIS A O 1
ATOM 529 N N . LEU A 1 69 ? -10.982 -2.914 10.053 1.00 90.19 69 LEU A N 1
ATOM 530 C CA . LEU A 1 69 ? -12.445 -2.864 10.086 1.00 90.19 69 LEU A CA 1
ATOM 531 C C . LEU A 1 69 ? -13.023 -3.719 11.219 1.00 90.19 69 LEU A C 1
ATOM 533 O O . LEU A 1 69 ? -13.915 -3.259 11.934 1.00 90.19 69 LEU A O 1
ATOM 537 N N . VAL A 1 70 ? -12.493 -4.924 11.448 1.00 89.62 70 VAL A N 1
ATOM 538 C CA . VAL A 1 70 ? -12.927 -5.786 12.563 1.00 89.62 70 VAL A CA 1
ATOM 539 C C . VAL A 1 70 ? -12.640 -5.124 13.914 1.00 89.62 70 VAL A C 1
ATOM 541 O O . VAL A 1 70 ? -13.516 -5.084 14.786 1.00 89.62 70 VAL A O 1
ATOM 544 N N . LEU A 1 71 ? -11.446 -4.547 14.084 1.00 87.50 71 LEU A N 1
ATOM 545 C CA . LEU A 1 71 ? -11.060 -3.849 15.314 1.00 87.50 71 LEU A CA 1
ATOM 546 C C . LEU A 1 71 ? -11.939 -2.616 15.574 1.00 87.50 71 LEU A C 1
ATOM 548 O O . LEU A 1 71 ? -12.382 -2.396 16.708 1.00 87.50 71 LEU A O 1
ATOM 552 N N . HIS A 1 72 ? -12.245 -1.843 14.531 1.00 84.19 72 HIS A N 1
ATOM 553 C CA . HIS A 1 72 ? -13.119 -0.673 14.618 1.00 84.19 72 HIS A CA 1
ATOM 554 C C . HIS A 1 72 ? -14.613 -1.015 14.632 1.00 84.19 72 HIS A C 1
ATOM 556 O O . HIS A 1 72 ? -15.425 -0.187 15.048 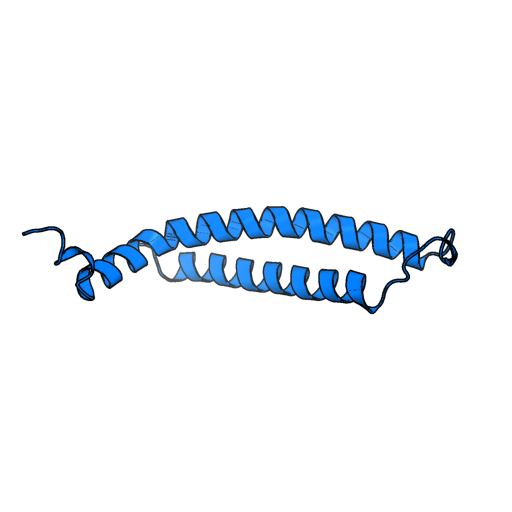1.00 84.19 72 HIS A O 1
ATOM 562 N N . GLY A 1 73 ? -15.005 -2.244 14.297 1.00 80.81 73 GLY A N 1
ATOM 563 C CA . GLY A 1 73 ? -16.406 -2.655 14.211 1.00 80.81 73 GLY A CA 1
ATOM 564 C C . GLY A 1 73 ? -17.189 -2.509 15.520 1.00 80.81 73 GLY A C 1
ATOM 565 O O . GLY A 1 73 ? -18.409 -2.357 15.501 1.00 80.81 73 GLY A O 1
ATOM 566 N N . THR A 1 74 ? -16.524 -2.519 16.680 1.00 78.75 74 THR A N 1
ATOM 567 C CA . THR A 1 74 ? -17.187 -2.225 17.968 1.00 78.75 74 THR A CA 1
ATOM 568 C C . THR A 1 74 ? -17.470 -0.735 18.162 1.00 78.75 74 THR A C 1
ATOM 570 O O . THR A 1 74 ? -18.509 -0.385 18.715 1.00 78.75 74 THR A O 1
ATOM 573 N N . TYR A 1 75 ? -16.584 0.140 17.684 1.00 76.19 75 TYR A N 1
ATOM 574 C CA . TYR A 1 75 ? -16.787 1.588 17.682 1.00 76.19 75 TYR A CA 1
ATOM 575 C C . TYR A 1 75 ? -17.891 1.984 16.697 1.00 76.19 75 TYR A C 1
ATOM 577 O O . TYR A 1 75 ? -18.822 2.690 17.078 1.00 76.19 75 TYR A O 1
ATOM 585 N N . ILE A 1 76 ? -17.844 1.444 15.474 1.00 78.69 76 ILE A N 1
ATOM 586 C CA . ILE A 1 76 ? -18.846 1.700 14.431 1.00 78.69 76 ILE A CA 1
ATOM 587 C C . ILE A 1 76 ? -20.240 1.293 14.920 1.00 78.69 76 ILE A C 1
ATOM 589 O O . ILE A 1 76 ? -21.168 2.091 14.850 1.00 78.69 76 ILE A O 1
ATOM 593 N N . ARG A 1 77 ? -20.390 0.092 15.501 1.00 77.44 77 ARG A N 1
ATOM 594 C CA . ARG A 1 77 ? -21.678 -0.369 16.053 1.00 77.44 77 ARG A CA 1
ATOM 595 C C . ARG A 1 77 ? -22.195 0.5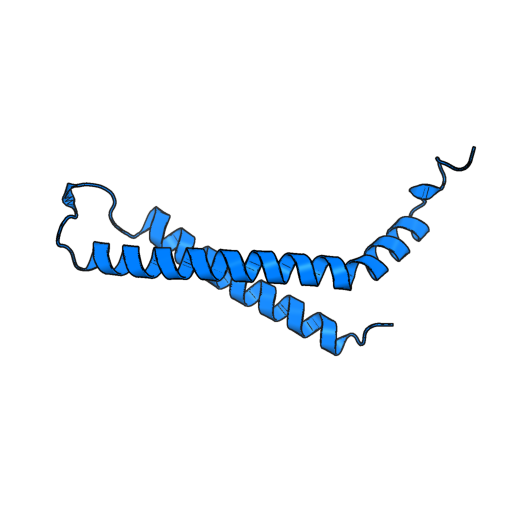14 17.188 1.00 77.44 77 ARG A C 1
ATOM 597 O O . ARG A 1 77 ? -23.390 0.786 17.238 1.00 77.44 77 ARG A O 1
ATOM 604 N N . LYS A 1 78 ? -21.313 0.977 18.080 1.00 76.88 78 LYS A N 1
ATOM 605 C CA . LYS A 1 78 ? -21.694 1.882 19.175 1.00 76.88 78 LYS A CA 1
ATOM 606 C C . LYS A 1 78 ? -22.178 3.237 18.660 1.00 76.88 78 LYS A C 1
ATOM 608 O O . LYS A 1 78 ? -23.224 3.696 19.104 1.00 76.88 78 LYS A O 1
ATOM 613 N N . ASN A 1 79 ? -21.471 3.838 17.703 1.00 77.94 79 ASN A N 1
ATOM 614 C CA . ASN A 1 79 ? -21.911 5.091 17.088 1.00 77.94 79 ASN A CA 1
ATOM 615 C C . ASN A 1 79 ? -23.195 4.908 16.274 1.00 77.94 79 ASN A C 1
ATOM 617 O O . ASN A 1 79 ? -24.101 5.724 16.374 1.00 77.94 79 ASN A O 1
ATOM 621 N N . MET A 1 80 ? -23.329 3.817 15.524 1.00 74.94 80 MET A N 1
ATOM 622 C CA . MET A 1 80 ? -24.531 3.551 14.731 1.00 74.94 80 MET A CA 1
ATOM 623 C C . MET A 1 80 ? -25.784 3.357 15.604 1.00 74.94 80 MET A C 1
ATOM 625 O O . MET A 1 80 ? -26.870 3.788 15.221 1.00 74.94 80 MET A O 1
ATOM 629 N N . ALA A 1 81 ? -25.639 2.764 16.795 1.00 68.19 81 ALA A N 1
ATOM 630 C CA . ALA A 1 81 ? -26.715 2.695 17.784 1.00 68.19 81 ALA A CA 1
ATOM 631 C C . ALA A 1 81 ? -27.051 4.074 18.384 1.00 68.19 81 ALA A C 1
ATOM 633 O O . ALA A 1 81 ? -28.221 4.366 18.612 1.00 68.19 81 ALA A O 1
ATOM 634 N N . ALA A 1 82 ? -26.045 4.930 18.597 1.00 68.81 82 ALA A N 1
ATOM 635 C CA . ALA A 1 82 ? -26.233 6.290 19.104 1.00 68.81 82 ALA A CA 1
ATOM 636 C C . ALA A 1 82 ? -26.911 7.229 18.085 1.00 68.81 82 ALA A C 1
ATOM 638 O O . ALA A 1 82 ? -27.686 8.092 18.482 1.00 68.81 82 ALA A O 1
ATOM 639 N N . PHE A 1 83 ? -26.680 7.029 16.783 1.00 70.50 83 PHE A N 1
ATOM 640 C CA . PHE A 1 83 ? -27.303 7.802 15.697 1.00 70.50 83 PHE A CA 1
ATOM 641 C C . PHE A 1 83 ? -28.650 7.229 15.201 1.00 70.50 83 PHE A C 1
ATOM 643 O O . PHE A 1 83 ? -29.181 7.687 14.193 1.00 70.50 83 PHE A O 1
ATOM 650 N N . GLY A 1 84 ? -29.240 6.247 15.898 1.00 60.28 84 GLY A N 1
ATOM 651 C CA . GLY A 1 84 ? -30.642 5.850 15.699 1.00 60.28 84 GLY A CA 1
ATOM 652 C C . GLY A 1 84 ? -30.958 4.961 14.487 1.00 60.28 84 GLY A C 1
ATOM 653 O O . GLY A 1 84 ? -32.129 4.667 14.255 1.00 60.28 84 GLY A O 1
ATOM 654 N N . TRP A 1 85 ? -29.963 4.456 13.747 1.00 56.84 85 TRP A N 1
ATOM 655 C CA . TRP A 1 85 ? -30.198 3.670 12.518 1.00 56.84 85 TRP A CA 1
ATOM 656 C C . TRP A 1 85 ? -31.001 2.371 12.750 1.00 56.84 85 TRP A C 1
ATOM 658 O O . TRP A 1 85 ? -31.745 1.921 11.885 1.00 56.84 85 TRP A O 1
ATOM 668 N N . PHE A 1 86 ? -30.908 1.776 13.946 1.00 56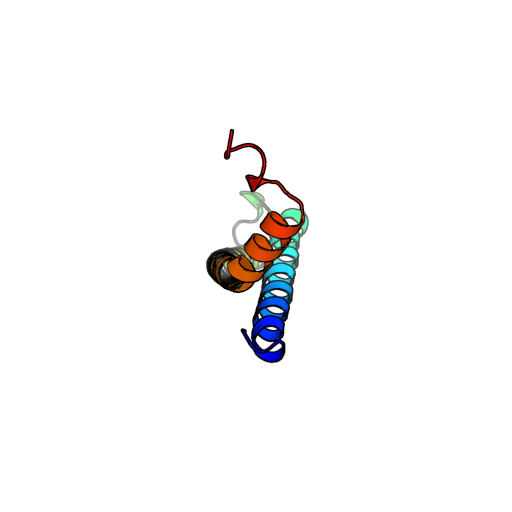.19 86 PHE A N 1
ATOM 669 C CA . PHE A 1 86 ? -31.676 0.580 14.333 1.00 56.19 86 PHE A CA 1
ATOM 670 C C . PHE A 1 86 ? -33.068 0.880 14.925 1.00 56.19 86 PHE A C 1
ATOM 672 O O . PHE A 1 86 ? -33.804 -0.054 15.244 1.00 56.19 86 PHE A O 1
ATOM 679 N N . GLY A 1 87 ? -33.456 2.153 15.071 1.00 55.12 87 GLY A N 1
ATOM 680 C CA . GLY A 1 87 ? -34.753 2.551 15.635 1.00 55.12 87 GLY A CA 1
ATOM 681 C C . GLY A 1 87 ? -35.953 2.283 14.719 1.00 55.12 87 GLY A C 1
ATOM 682 O O . GLY A 1 87 ? -37.076 2.193 15.205 1.00 55.12 87 GLY A O 1
ATOM 683 N N . TRP A 1 88 ? -35.732 2.105 13.411 1.00 53.06 88 TRP A N 1
ATOM 684 C CA . TRP A 1 88 ? -36.809 1.894 12.434 1.00 53.06 88 TRP A CA 1
ATOM 685 C C . TRP A 1 88 ? -37.238 0.422 12.274 1.00 53.06 88 TRP A C 1
ATOM 687 O O . TRP A 1 88 ? -38.338 0.161 11.810 1.00 53.06 88 TRP A O 1
ATOM 697 N N . MET A 1 89 ? -36.423 -0.546 12.718 1.00 56.41 89 MET A N 1
ATOM 698 C CA . MET A 1 89 ? -36.738 -1.988 12.632 1.00 56.41 89 MET A CA 1
ATOM 699 C C . MET A 1 89 ? -37.468 -2.550 13.869 1.00 56.41 89 MET A C 1
ATOM 701 O O . MET A 1 89 ? -37.579 -3.762 14.023 1.00 56.41 89 MET A O 1
ATOM 705 N N . LYS A 1 90 ? -37.930 -1.687 14.783 1.00 54.28 90 LYS A N 1
ATOM 706 C CA . LYS A 1 90 ? -38.678 -2.068 16.000 1.00 54.28 90 LYS A CA 1
ATOM 707 C C . LYS A 1 90 ? -40.122 -1.535 16.013 1.00 54.28 90 LYS A C 1
ATOM 709 O O . LYS A 1 90 ? -40.632 -1.193 17.079 1.00 54.28 90 LYS A O 1
ATOM 714 N N . LYS A 1 91 ? -40.766 -1.435 14.851 1.00 47.97 91 LYS A N 1
ATOM 715 C CA . LYS A 1 91 ? -42.220 -1.252 14.754 1.00 47.97 91 LYS A CA 1
ATOM 716 C C . LYS A 1 91 ? -42.860 -2.484 14.148 1.00 47.97 91 LYS A C 1
ATOM 718 O O . LYS A 1 91 ? -42.273 -3.002 13.176 1.00 47.97 91 LYS A O 1
#

Foldseek 3Di:
DPDPVVLVVLVVVLVVLVVLLVVLVCCLPPPADDDDVCPPPPSVVVSVVSVVVNVVSVVVNVVSVVVSCVVCVVVVVVVCVVVCVCVVVPD

pLDDT: mean 82.56, std 14.18, range [47.97, 97.75]